Protein AF-B2JL42-F1 (afdb_monomer_lite)

pLDDT: mean 87.29, std 17.33, range [37.03, 97.88]

Foldseek 3Di:
DDDLVRVLVVCCVPPPDPPHDPVVNVVVSVVSVVVVVVVVVLVVVLVVDDPVVSVVVVVVVVVVVVCVVVVNPPPPPPPDD

Sequence (81 aa):
MKSIEQRWHDFSTFAIPHDAPPVQFHEMRKAFYAGFKSMLDVDCELAELTDEDAIVLLDSYYHEAHGFLNGGLIISIVRER

Secondary structure (DSSP, 8-state):
---HHHHHHHHHHHHS-TT--HHHHHHHHHHHHHHHHHHHHHHHHHTTS-HHHHHHHHHHHHHHHHHHTTT--SSSSSS--

Organism: Paraburkholderia phymatum (strain DSM 17167 / CIP 108236 / LMG 21445 / STM815) (NCBI:txid391038)

Radius of gyration: 16.4 Å; chains: 1; bounding box: 32×41×40 Å

Structure (mmCIF, N/CA/C/O backbone):
data_AF-B2JL42-F1
#
_entry.id   AF-B2JL42-F1
#
loop_
_atom_site.group_PDB
_atom_site.id
_atom_site.type_symbol
_atom_site.label_atom_id
_atom_site.label_alt_id
_atom_site.label_comp_id
_atom_site.label_asym_id
_atom_site.label_entity_id
_atom_site.label_seq_id
_atom_site.pdbx_PDB_ins_code
_atom_site.Cartn_x
_atom_site.Cartn_y
_atom_site.Cartn_z
_atom_site.occupancy
_atom_site.B_iso_or_equiv
_atom_site.auth_seq_id
_atom_site.auth_comp_id
_atom_site.auth_asym_id
_atom_site.auth_atom_id
_atom_site.pdbx_PDB_model_num
ATOM 1 N N . MET A 1 1 ? 8.122 15.306 2.845 1.00 80.00 1 MET A N 1
ATOM 2 C CA . MET A 1 1 ? 7.737 13.882 2.732 1.00 80.00 1 MET A CA 1
ATOM 3 C C . MET A 1 1 ? 6.938 13.511 3.974 1.00 80.00 1 MET A C 1
ATOM 5 O O . MET A 1 1 ? 7.388 13.858 5.058 1.00 80.00 1 MET A O 1
ATOM 9 N N . LYS A 1 2 ? 5.746 12.914 3.835 1.00 91.50 2 LYS A 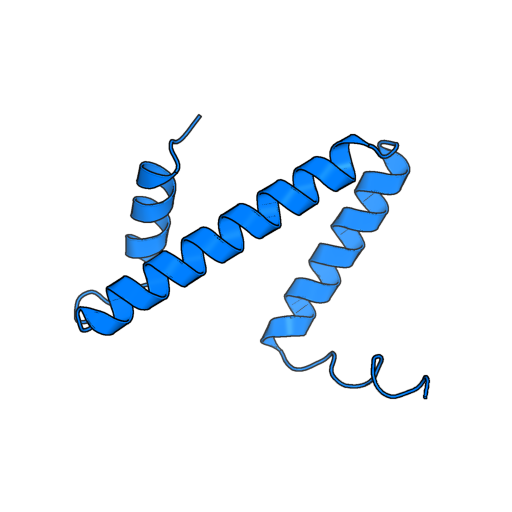N 1
ATOM 10 C CA . LYS A 1 2 ? 4.953 12.475 4.999 1.00 91.50 2 LYS A CA 1
ATOM 11 C C . LYS A 1 2 ? 5.568 11.208 5.599 1.00 91.50 2 LYS A C 1
ATOM 13 O O . LYS A 1 2 ? 6.007 10.345 4.840 1.00 91.50 2 LYS A O 1
ATOM 18 N N . SER A 1 3 ? 5.579 11.085 6.924 1.00 96.00 3 SER A N 1
ATOM 19 C CA . SER A 1 3 ? 5.926 9.823 7.589 1.00 96.00 3 SER A CA 1
ATOM 20 C C . SER A 1 3 ? 4.819 8.781 7.397 1.00 96.00 3 SER A C 1
ATOM 22 O O . SER A 1 3 ? 3.676 9.131 7.094 1.00 96.00 3 SER A O 1
ATOM 24 N N . ILE A 1 4 ? 5.131 7.499 7.613 1.00 94.94 4 ILE A N 1
ATOM 25 C CA . ILE A 1 4 ? 4.120 6.432 7.562 1.00 94.94 4 ILE A CA 1
ATOM 26 C C . ILE A 1 4 ? 2.979 6.676 8.561 1.00 94.94 4 ILE A C 1
ATOM 28 O O . ILE A 1 4 ? 1.823 6.445 8.229 1.00 94.94 4 ILE A O 1
ATOM 32 N N . GLU A 1 5 ? 3.280 7.238 9.735 1.00 96.75 5 GLU A N 1
ATOM 33 C CA . GLU A 1 5 ? 2.274 7.565 10.751 1.00 96.75 5 GLU A CA 1
ATOM 34 C C . GLU A 1 5 ? 1.338 8.691 10.289 1.00 96.75 5 GLU A C 1
ATOM 36 O O . GLU A 1 5 ? 0.131 8.614 10.490 1.00 96.75 5 GLU A O 1
ATOM 41 N N . GLN A 1 6 ? 1.865 9.714 9.606 1.00 97.62 6 GLN A N 1
ATOM 42 C CA . GLN A 1 6 ? 1.034 10.779 9.032 1.00 97.62 6 GLN A CA 1
ATOM 43 C C . GLN A 1 6 ? 0.117 10.242 7.928 1.00 97.62 6 GLN A C 1
ATOM 45 O O . GLN A 1 6 ? -1.043 10.631 7.846 1.00 97.62 6 GLN A O 1
ATOM 50 N N . ARG A 1 7 ? 0.614 9.315 7.103 1.00 96.88 7 ARG A N 1
ATOM 51 C CA . ARG A 1 7 ? -0.200 8.660 6.069 1.00 96.88 7 ARG A CA 1
ATOM 52 C C . ARG A 1 7 ? -1.264 7.746 6.664 1.00 96.88 7 ARG A C 1
ATOM 54 O O . ARG A 1 7 ? -2.389 7.732 6.175 1.00 96.88 7 ARG A O 1
ATOM 61 N N . TRP A 1 8 ? -0.920 7.022 7.727 1.00 96.81 8 TRP A N 1
ATOM 62 C CA . TRP A 1 8 ? -1.879 6.248 8.505 1.00 96.81 8 TRP A CA 1
ATOM 63 C C . TRP A 1 8 ? -2.972 7.152 9.078 1.00 96.81 8 TRP A C 1
ATOM 65 O O . TRP A 1 8 ? -4.148 6.825 8.964 1.00 96.81 8 TRP A O 1
ATOM 75 N N . HIS A 1 9 ? -2.608 8.308 9.636 1.00 96.94 9 HIS A N 1
ATOM 76 C CA . HIS A 1 9 ? -3.580 9.261 10.163 1.00 96.94 9 HIS A CA 1
ATOM 77 C C . HIS A 1 9 ? -4.570 9.728 9.082 1.00 96.94 9 HIS A C 1
ATOM 79 O O . HIS A 1 9 ? -5.782 9.637 9.291 1.00 96.94 9 HIS A O 1
ATOM 85 N N . ASP A 1 10 ? -4.068 10.121 7.907 1.00 96.62 10 ASP A N 1
ATOM 86 C CA . ASP A 1 10 ? -4.908 10.504 6.764 1.00 96.62 10 ASP A CA 1
ATOM 87 C C . ASP A 1 10 ? -5.859 9.363 6.350 1.00 96.62 10 ASP A C 1
ATOM 89 O O . ASP A 1 10 ? -7.065 9.570 6.212 1.00 96.62 10 ASP A O 1
ATOM 93 N N . PHE A 1 11 ? -5.329 8.142 6.196 1.00 96.19 11 PHE A N 1
ATOM 94 C CA . PHE A 1 11 ? -6.114 6.962 5.827 1.00 96.19 11 PHE A CA 1
ATOM 95 C C . PHE A 1 11 ? -7.180 6.637 6.872 1.00 96.19 11 PHE A C 1
ATOM 97 O O . PHE A 1 11 ? -8.342 6.444 6.527 1.00 96.19 11 PHE A O 1
ATOM 104 N N . SER A 1 12 ? -6.799 6.591 8.149 1.00 96.69 12 SER A N 1
ATOM 105 C CA . SER A 1 12 ? -7.695 6.213 9.243 1.00 96.69 12 SER A CA 1
ATOM 106 C C . SER A 1 12 ? -8.880 7.171 9.367 1.00 96.69 12 SER A C 1
ATOM 108 O O . SER A 1 12 ? -9.993 6.722 9.612 1.00 96.69 12 SER A O 1
ATOM 110 N N . THR A 1 13 ? -8.660 8.462 9.102 1.00 95.75 13 THR A N 1
ATOM 111 C CA . THR A 1 13 ? -9.707 9.494 9.117 1.00 95.75 13 THR A CA 1
ATOM 112 C C . THR A 1 13 ? -10.730 9.305 7.994 1.00 95.75 13 THR A C 1
ATOM 114 O O . THR A 1 13 ? -11.898 9.641 8.163 1.00 95.75 13 THR A O 1
ATOM 117 N N . PHE A 1 14 ? -10.305 8.781 6.842 1.00 94.38 14 PHE A N 1
ATOM 118 C CA . PHE A 1 14 ? -11.167 8.603 5.673 1.00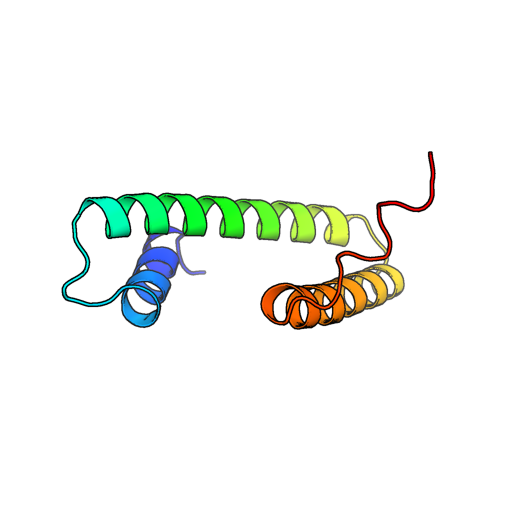 94.38 14 PHE A CA 1
ATOM 119 C C . PHE A 1 14 ? -11.831 7.220 5.618 1.00 94.38 14 PHE A C 1
ATOM 121 O O . PHE A 1 14 ? -12.999 7.104 5.255 1.00 94.38 14 PHE A O 1
ATOM 128 N N . ALA A 1 15 ? -11.083 6.167 5.946 1.00 93.94 15 ALA A N 1
ATOM 129 C CA . ALA A 1 15 ? -11.466 4.783 5.680 1.00 93.94 15 ALA A CA 1
ATOM 130 C C . ALA A 1 15 ? -12.108 4.068 6.879 1.00 93.94 15 ALA A C 1
ATOM 132 O O . ALA A 1 15 ? -12.743 3.030 6.691 1.00 93.94 15 ALA A O 1
ATOM 133 N N . ILE A 1 16 ? -11.926 4.572 8.105 1.00 95.19 16 ILE A N 1
ATOM 134 C CA . ILE A 1 16 ? -12.401 3.905 9.322 1.00 95.19 16 ILE A CA 1
ATOM 135 C C . ILE A 1 16 ? -13.544 4.724 9.934 1.00 95.19 16 ILE A C 1
ATOM 137 O O . ILE A 1 16 ? -13.341 5.893 10.260 1.00 95.19 16 ILE A O 1
ATOM 141 N N . PRO A 1 17 ? -14.740 4.136 10.122 1.00 94.44 17 PRO A N 1
ATOM 142 C CA . PRO A 1 17 ? -15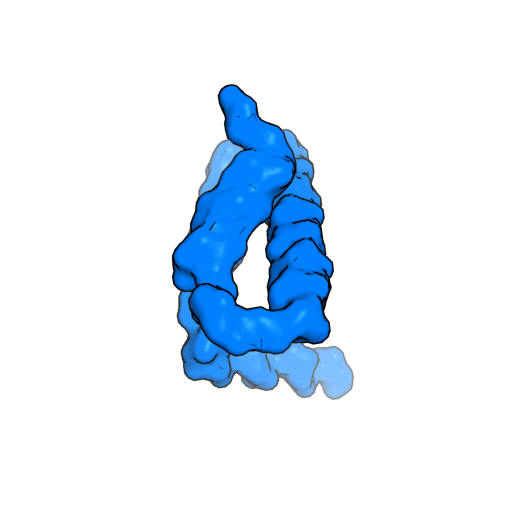.835 4.798 10.824 1.00 94.44 17 PRO A CA 1
ATOM 143 C C . PRO A 1 17 ? -15.433 5.240 12.236 1.00 94.44 17 PRO A C 1
ATOM 145 O O . PRO A 1 17 ? -14.696 4.540 12.929 1.00 94.44 17 PRO A O 1
ATOM 148 N N . HIS A 1 18 ? -15.952 6.383 12.690 1.00 90.94 18 HIS A N 1
ATOM 149 C CA . HIS A 1 18 ? -15.646 6.925 14.021 1.00 90.94 18 HIS A CA 1
ATOM 150 C C . HIS A 1 18 ? -16.069 5.981 15.164 1.00 90.94 18 HIS A C 1
ATOM 152 O O . HIS A 1 18 ? -15.482 5.998 16.243 1.00 90.94 18 HIS A O 1
ATOM 158 N N . ASP A 1 19 ? -17.095 5.163 14.941 1.00 94.50 19 ASP A N 1
ATOM 159 C CA . ASP A 1 19 ? -17.638 4.183 15.883 1.00 94.50 19 ASP A CA 1
ATOM 160 C C . ASP A 1 19 ? -17.083 2.762 15.677 1.00 94.50 19 ASP A C 1
ATOM 162 O O . ASP A 1 19 ? -17.571 1.811 16.293 1.00 94.50 19 ASP A O 1
ATOM 166 N 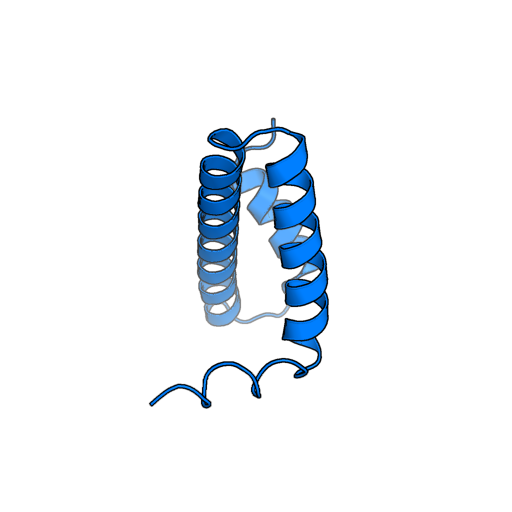N . ALA A 1 20 ? -16.053 2.600 14.839 1.00 95.44 20 ALA A N 1
ATOM 167 C CA . ALA A 1 20 ? -15.441 1.303 14.595 1.00 95.44 20 ALA A CA 1
ATOM 168 C C . ALA A 1 20 ? -14.896 0.690 15.904 1.00 95.44 20 ALA A C 1
ATOM 170 O O . ALA A 1 20 ? -14.180 1.357 16.660 1.00 95.44 20 ALA A O 1
ATOM 171 N N . PRO A 1 21 ? -15.171 -0.599 16.185 1.00 96.56 21 PRO A N 1
ATOM 172 C CA . PRO A 1 21 ? -14.631 -1.267 17.358 1.00 96.56 21 PRO A CA 1
ATOM 173 C C . PRO A 1 21 ? -13.094 -1.334 17.295 1.00 96.56 21 PRO A C 1
ATOM 175 O O . PRO A 1 21 ? -12.522 -1.409 16.203 1.00 96.56 21 PRO A O 1
ATOM 178 N N . PRO A 1 22 ? -12.395 -1.418 18.446 1.00 96.00 22 PRO A N 1
ATOM 179 C CA . PRO A 1 22 ? -10.929 -1.442 18.483 1.00 96.00 22 PRO A CA 1
ATOM 180 C C . PRO A 1 22 ? -10.290 -2.525 17.603 1.00 96.00 22 PRO A C 1
ATOM 182 O O . PRO A 1 22 ? -9.227 -2.312 17.023 1.00 96.00 22 PRO A O 1
ATOM 185 N N . VAL A 1 23 ? -10.953 -3.678 17.464 1.00 97.00 23 VAL A N 1
ATOM 186 C CA . VAL A 1 23 ? -10.498 -4.772 16.594 1.00 97.00 23 VAL A CA 1
ATOM 187 C C . VAL A 1 23 ? -10.490 -4.347 15.125 1.00 97.00 23 VAL A C 1
ATOM 189 O O . VAL A 1 23 ? -9.506 -4.589 14.435 1.00 97.00 23 VAL A O 1
ATOM 192 N N . GLN A 1 24 ? -11.536 -3.662 14.651 1.00 95.81 24 GLN A N 1
ATOM 193 C CA . GLN A 1 24 ? -11.581 -3.162 13.276 1.00 95.81 24 GLN A CA 1
ATOM 194 C C . GLN A 1 24 ? -10.464 -2.146 13.035 1.00 95.81 24 GLN A C 1
ATOM 196 O O . GLN A 1 24 ? -9.771 -2.239 12.028 1.00 95.81 24 GLN A O 1
ATOM 201 N N . PHE A 1 25 ? -10.225 -1.227 13.973 1.00 96.38 25 PHE A N 1
ATOM 202 C CA . PHE A 1 25 ? -9.126 -0.266 13.856 1.00 96.38 25 PHE A CA 1
ATOM 203 C C . PHE A 1 25 ? -7.757 -0.962 13.741 1.00 96.38 25 PHE A C 1
ATOM 205 O O . PHE A 1 25 ? -6.937 -0.590 12.899 1.00 96.38 25 PHE A O 1
ATOM 212 N N . HIS A 1 26 ? -7.518 -2.003 14.547 1.00 96.44 26 HIS A N 1
ATOM 213 C CA . HIS A 1 26 ? -6.279 -2.789 14.512 1.00 96.44 26 HIS A CA 1
ATOM 214 C C . HIS A 1 26 ? -6.086 -3.533 13.189 1.00 96.44 26 HIS A C 1
ATOM 216 O O . HIS A 1 26 ? -5.009 -3.459 12.593 1.00 96.44 26 HIS A O 1
ATOM 222 N N . GLU A 1 27 ? -7.122 -4.209 12.695 1.00 97.62 27 GLU A N 1
ATOM 223 C CA . GLU A 1 27 ? -7.048 -4.918 11.413 1.00 97.62 27 GLU A CA 1
ATOM 224 C C . GLU A 1 27 ? -6.873 -3.947 10.238 1.00 97.62 27 GLU A C 1
ATOM 226 O O . GLU A 1 27 ? -6.048 -4.190 9.357 1.00 97.62 27 GLU A O 1
ATOM 231 N N . MET A 1 28 ? -7.536 -2.789 10.269 1.00 97.75 28 MET A N 1
ATOM 232 C CA . MET A 1 28 ? -7.334 -1.735 9.273 1.00 97.75 28 MET A CA 1
ATOM 233 C C . MET A 1 28 ? -5.906 -1.177 9.301 1.00 97.75 28 MET A C 1
ATOM 235 O O . MET A 1 28 ? -5.349 -0.885 8.243 1.00 97.75 28 MET A O 1
ATOM 239 N N . ARG A 1 29 ? -5.269 -1.079 1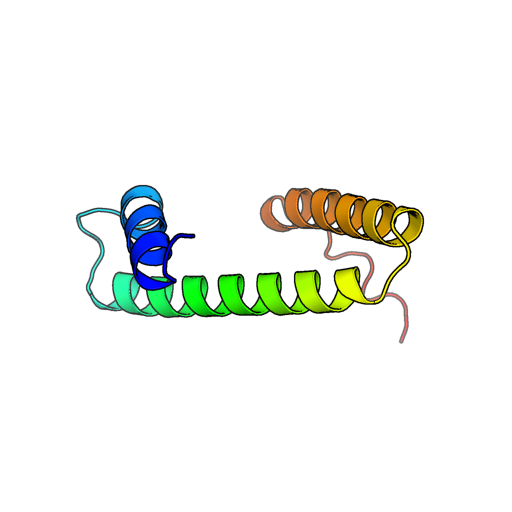0.477 1.00 97.19 29 ARG A N 1
ATOM 240 C CA . ARG A 1 29 ? -3.858 -0.666 10.587 1.00 97.19 29 ARG A CA 1
ATOM 241 C C . ARG A 1 29 ? -2.914 -1.675 9.943 1.00 97.19 29 ARG A C 1
ATOM 243 O O . ARG A 1 29 ? -1.981 -1.274 9.247 1.00 97.19 29 ARG A O 1
ATOM 250 N N . LYS A 1 30 ? -3.165 -2.974 10.130 1.00 97.75 30 LYS A N 1
ATOM 251 C CA . LYS A 1 30 ? -2.402 -4.034 9.451 1.00 97.75 30 LYS A CA 1
ATOM 252 C C . LYS A 1 30 ? -2.611 -3.995 7.941 1.00 97.75 30 LYS A C 1
ATOM 254 O O . LYS A 1 30 ? -1.631 -4.059 7.207 1.00 97.75 30 LYS A O 1
ATOM 259 N N . ALA A 1 31 ? -3.859 -3.863 7.492 1.00 96.56 31 ALA A N 1
ATOM 260 C CA . ALA A 1 31 ? -4.196 -3.783 6.075 1.00 96.56 31 ALA A CA 1
ATOM 261 C C . ALA A 1 31 ? -3.529 -2.570 5.408 1.00 96.56 31 ALA A C 1
ATOM 263 O O . ALA A 1 31 ? -2.924 -2.711 4.348 1.00 96.56 31 ALA A O 1
ATOM 264 N N . PHE A 1 32 ? -3.551 -1.407 6.066 1.00 97.38 32 PHE A N 1
ATOM 265 C CA . PHE A 1 32 ? -2.837 -0.215 5.610 1.00 97.38 32 PHE A CA 1
ATOM 266 C C . PHE A 1 32 ? -1.333 -0.468 5.474 1.00 97.38 32 PHE A C 1
ATOM 268 O O . PHE A 1 32 ? -0.750 -0.155 4.440 1.00 97.38 32 PHE A O 1
ATOM 275 N N . TYR A 1 33 ? -0.701 -1.054 6.496 1.00 96.75 33 TYR A N 1
ATOM 276 C CA . TYR A 1 33 ? 0.728 -1.356 6.445 1.00 96.75 33 TYR A CA 1
ATOM 277 C C . TYR A 1 33 ? 1.070 -2.349 5.326 1.00 96.75 33 TYR A C 1
ATOM 279 O O . TYR A 1 33 ? 2.043 -2.139 4.606 1.00 96.75 33 TYR A O 1
ATOM 287 N N . ALA A 1 34 ? 0.257 -3.394 5.148 1.00 96.38 34 ALA A N 1
ATOM 288 C CA . ALA A 1 34 ? 0.426 -4.360 4.067 1.00 96.38 34 ALA A CA 1
ATOM 289 C C . ALA A 1 34 ? 0.326 -3.684 2.690 1.00 96.38 34 ALA A C 1
ATOM 291 O O . ALA A 1 34 ? 1.224 -3.856 1.872 1.00 96.38 34 ALA A O 1
ATOM 292 N N . GLY A 1 35 ? -0.697 -2.850 2.470 1.00 93.94 35 GLY A N 1
ATOM 293 C CA . GLY A 1 35 ? -0.849 -2.087 1.229 1.00 93.94 35 GLY A CA 1
ATOM 294 C C . GLY A 1 35 ? 0.311 -1.119 0.983 1.00 93.94 35 GLY A C 1
ATOM 295 O O . GLY A 1 35 ? 0.833 -1.055 -0.125 1.00 93.94 35 GLY A O 1
ATOM 296 N N . PHE A 1 36 ? 0.776 -0.422 2.023 1.00 95.44 36 PHE A N 1
ATOM 297 C CA . PHE A 1 36 ? 1.932 0.471 1.920 1.00 95.44 36 PHE A CA 1
ATOM 298 C C . PHE A 1 36 ? 3.213 -0.289 1.550 1.00 95.44 36 PHE A C 1
ATOM 300 O O . PHE A 1 36 ? 3.962 0.162 0.689 1.00 95.44 36 PHE A O 1
ATOM 307 N N . LYS A 1 37 ? 3.453 -1.457 2.160 1.00 96.12 37 LYS A N 1
ATOM 308 C CA . LYS A 1 37 ? 4.587 -2.324 1.814 1.00 96.12 37 LYS A CA 1
ATOM 309 C C . LYS A 1 37 ? 4.497 -2.802 0.364 1.00 96.12 37 LYS A C 1
ATOM 311 O O . LYS A 1 37 ? 5.490 -2.717 -0.342 1.00 96.12 37 LYS A O 1
ATOM 316 N N . SER A 1 38 ? 3.323 -3.249 -0.083 1.00 94.75 38 SER A N 1
ATOM 317 C CA . SER A 1 38 ? 3.117 -3.671 -1.474 1.00 94.75 38 SER A CA 1
ATOM 318 C C . SER A 1 38 ? 3.364 -2.537 -2.469 1.00 94.75 38 SER A C 1
ATOM 320 O O . SER A 1 38 ? 3.980 -2.773 -3.499 1.00 94.75 38 SER A O 1
ATOM 322 N N . MET A 1 39 ? 2.956 -1.302 -2.155 1.00 93.00 39 MET A N 1
ATOM 323 C CA . MET A 1 39 ? 3.285 -0.145 -2.996 1.00 93.00 39 MET A CA 1
ATOM 324 C C . MET A 1 39 ? 4.794 0.111 -3.068 1.00 93.00 39 MET A C 1
ATOM 326 O O . MET A 1 39 ? 5.298 0.395 -4.144 1.00 93.00 39 MET A O 1
ATOM 330 N N . LEU A 1 40 ? 5.518 -0.020 -1.951 1.00 94.69 40 LEU A N 1
ATOM 331 C CA . LEU A 1 40 ? 6.977 0.121 -1.960 1.00 94.69 40 LEU A CA 1
ATOM 332 C C . LEU A 1 40 ? 7.664 -0.974 -2.781 1.00 94.69 40 LEU A C 1
ATOM 334 O O . LEU A 1 40 ? 8.645 -0.682 -3.454 1.00 94.69 40 LEU A O 1
ATOM 338 N N . ASP A 1 41 ? 7.164 -2.212 -2.736 1.00 95.06 41 ASP A N 1
ATOM 339 C CA . ASP A 1 41 ? 7.701 -3.284 -3.580 1.00 95.06 41 ASP A CA 1
ATOM 340 C C . ASP A 1 41 ? 7.514 -2.959 -5.067 1.00 95.06 41 ASP A C 1
ATOM 342 O O . ASP A 1 41 ? 8.450 -3.124 -5.844 1.00 95.06 41 ASP A O 1
ATOM 346 N N . VAL A 1 42 ? 6.329 -2.460 -5.443 1.00 94.44 42 VAL A N 1
ATOM 347 C CA . VAL A 1 42 ? 6.032 -2.021 -6.815 1.00 94.44 42 VAL A CA 1
ATOM 348 C C . VAL A 1 42 ? 6.943 -0.863 -7.220 1.00 94.44 42 VAL A C 1
ATOM 350 O O . VAL A 1 42 ? 7.545 -0.918 -8.285 1.00 94.44 42 VAL A O 1
ATOM 353 N N . ASP A 1 43 ? 7.115 0.153 -6.371 1.00 94.12 43 ASP A N 1
ATOM 354 C CA . ASP A 1 43 ? 8.030 1.269 -6.647 1.00 94.12 43 ASP A CA 1
ATOM 355 C C . ASP A 1 43 ? 9.477 0.782 -6.851 1.00 94.12 43 ASP A C 1
ATOM 357 O O . ASP A 1 43 ? 10.180 1.275 -7.733 1.00 94.12 43 ASP A O 1
ATOM 361 N N . CYS A 1 44 ? 9.927 -0.199 -6.060 1.00 95.75 44 CYS A N 1
ATOM 362 C CA . CYS A 1 44 ? 11.241 -0.818 -6.228 1.00 95.75 44 CYS A CA 1
ATOM 363 C C . CYS A 1 44 ? 11.357 -1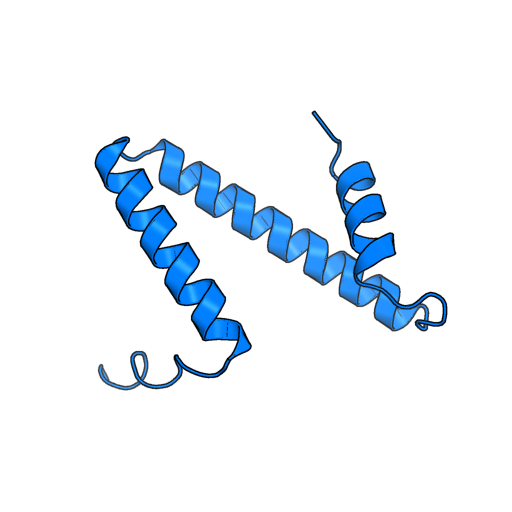.603 -7.541 1.00 95.75 44 CYS A C 1
ATOM 365 O O . CYS A 1 44 ? 12.396 -1.521 -8.185 1.00 95.75 44 CYS A O 1
ATOM 367 N N . GLU A 1 45 ? 10.323 -2.345 -7.941 1.00 94.25 45 GLU A N 1
ATOM 368 C CA . GLU A 1 45 ? 10.297 -3.061 -9.222 1.00 94.25 45 GLU A CA 1
ATOM 369 C C . GLU A 1 45 ? 10.366 -2.086 -10.403 1.00 94.25 45 GLU A C 1
ATOM 371 O O . GLU A 1 45 ? 11.177 -2.261 -11.309 1.00 94.25 45 GLU A O 1
ATOM 376 N N . LEU A 1 46 ? 9.569 -1.017 -10.359 1.00 95.31 46 LEU A N 1
ATOM 377 C CA . LEU A 1 46 ? 9.531 0.008 -11.402 1.00 95.31 46 LEU A CA 1
ATOM 378 C C . LEU A 1 46 ? 10.862 0.749 -11.545 1.00 95.31 46 LEU A C 1
ATOM 380 O O . LEU A 1 46 ? 11.232 1.119 -12.655 1.00 95.31 46 LEU A O 1
ATOM 384 N N . ALA A 1 47 ? 11.592 0.952 -10.445 1.00 96.00 47 ALA A N 1
ATOM 385 C CA . ALA A 1 47 ? 12.886 1.631 -10.460 1.00 96.00 47 ALA A CA 1
ATOM 386 C C . ALA A 1 47 ? 13.980 0.871 -11.238 1.00 96.00 47 ALA A C 1
ATOM 388 O O . ALA A 1 47 ? 14.979 1.480 -11.621 1.00 96.00 47 ALA A O 1
ATOM 389 N N . GLU A 1 48 ? 13.802 -0.431 -11.475 1.00 96.50 48 GLU A N 1
ATOM 390 C CA . GLU A 1 48 ? 14.735 -1.272 -12.241 1.00 96.50 48 GLU A CA 1
ATOM 391 C C . GLU A 1 48 ? 14.383 -1.342 -13.742 1.00 96.50 48 GLU A C 1
ATOM 393 O O . GLU A 1 48 ? 15.113 -1.955 -14.526 1.00 96.50 48 GLU A O 1
ATOM 398 N N . LEU A 1 49 ? 13.267 -0.733 -14.155 1.00 96.62 49 LEU A N 1
ATOM 399 C CA . LEU A 1 49 ? 12.782 -0.730 -15.534 1.00 96.62 49 LEU A CA 1
ATOM 400 C C . LEU A 1 49 ? 13.186 0.546 -16.282 1.00 96.62 49 LEU A C 1
ATOM 402 O O . LEU A 1 49 ? 13.599 1.546 -15.698 1.00 96.62 49 LEU A O 1
ATOM 406 N N . THR A 1 50 ? 13.053 0.509 -17.610 1.00 97.88 50 THR A N 1
ATOM 407 C CA . THR A 1 50 ? 13.068 1.735 -18.418 1.00 97.88 50 THR A CA 1
ATOM 408 C C . THR A 1 50 ? 11.806 2.555 -18.149 1.00 97.88 50 THR A C 1
ATOM 410 O O . THR A 1 50 ? 10.787 2.000 -17.734 1.00 97.88 50 THR A O 1
ATOM 413 N N . ASP A 1 51 ? 11.843 3.862 -18.417 1.00 96.56 51 ASP A N 1
ATOM 414 C CA . ASP A 1 51 ? 10.670 4.727 -18.248 1.00 96.56 51 ASP A CA 1
ATOM 415 C C . ASP A 1 51 ? 9.482 4.217 -19.084 1.00 96.56 51 ASP A C 1
ATOM 417 O O . ASP A 1 51 ? 8.351 4.173 -18.596 1.00 96.56 51 ASP A O 1
ATOM 421 N N . GLU A 1 52 ? 9.728 3.782 -20.325 1.00 97.31 52 GLU A N 1
ATOM 422 C CA . GLU A 1 52 ? 8.693 3.226 -21.197 1.00 97.31 52 GLU A CA 1
ATOM 423 C C . GLU A 1 52 ? 8.068 1.945 -20.623 1.00 97.31 52 GLU A C 1
ATOM 425 O O . GLU A 1 52 ? 6.839 1.828 -20.588 1.00 97.31 52 GLU A O 1
ATOM 430 N N . ASP A 1 53 ? 8.886 1.009 -20.136 1.00 97.06 53 ASP A N 1
ATOM 431 C CA . ASP A 1 53 ? 8.399 -0.253 -19.564 1.00 97.06 53 ASP A CA 1
ATOM 432 C C . ASP A 1 53 ? 7.672 -0.028 -18.229 1.00 97.06 53 ASP A C 1
ATOM 434 O O . ASP A 1 53 ? 6.626 -0.634 -17.973 1.00 97.06 53 ASP A O 1
ATOM 438 N N . ALA A 1 54 ? 8.175 0.887 -17.396 1.00 96.81 54 ALA A N 1
ATOM 439 C CA . ALA A 1 54 ? 7.553 1.260 -16.130 1.00 96.81 54 ALA A CA 1
ATOM 440 C C . ALA A 1 54 ? 6.163 1.878 -16.341 1.00 96.81 54 ALA A C 1
ATOM 442 O O . ALA A 1 54 ? 5.230 1.563 -15.598 1.00 96.81 54 ALA A O 1
ATOM 443 N N . ILE A 1 55 ? 5.993 2.716 -17.371 1.00 96.12 55 ILE A N 1
ATOM 444 C CA . ILE A 1 55 ? 4.689 3.296 -17.730 1.00 96.12 55 ILE A CA 1
ATOM 445 C C . ILE A 1 55 ? 3.696 2.199 -18.123 1.00 96.12 55 ILE A C 1
ATOM 447 O O . ILE A 1 55 ? 2.556 2.217 -17.656 1.00 96.12 55 ILE A O 1
ATOM 451 N N . VAL A 1 56 ? 4.117 1.238 -18.951 1.00 96.56 56 VAL A N 1
ATOM 452 C CA . VAL A 1 56 ? 3.258 0.120 -19.374 1.00 96.56 56 VAL A CA 1
ATOM 453 C C . VAL A 1 56 ? 2.843 -0.733 -18.173 1.00 96.56 56 VAL A C 1
ATOM 455 O O . VAL A 1 56 ? 1.667 -1.084 -18.042 1.00 96.56 56 VAL A O 1
ATOM 458 N N . LEU A 1 57 ? 3.778 -1.035 -17.269 1.00 94.31 57 LEU A N 1
ATOM 459 C CA . LEU A 1 57 ? 3.486 -1.825 -16.075 1.00 94.31 57 LEU A CA 1
ATOM 460 C C . LEU A 1 57 ? 2.542 -1.081 -15.115 1.00 94.31 57 LEU A C 1
ATOM 462 O O . LEU A 1 57 ? 1.556 -1.661 -14.659 1.00 94.31 57 LEU A O 1
ATOM 466 N N . LEU A 1 58 ? 2.777 0.211 -14.868 1.00 94.31 58 LEU A N 1
ATOM 467 C CA . LEU A 1 58 ? 1.900 1.055 -14.048 1.00 94.31 58 LEU A CA 1
ATOM 468 C C . LEU A 1 58 ? 0.474 1.130 -14.601 1.00 94.31 58 LEU A C 1
ATOM 470 O O . LEU A 1 58 ? -0.486 1.019 -13.833 1.00 94.31 58 LEU A O 1
ATOM 474 N N . ASP A 1 59 ? 0.324 1.294 -15.916 1.00 94.12 59 ASP A N 1
ATOM 475 C CA . ASP A 1 59 ? -0.988 1.294 -16.567 1.00 94.12 59 ASP A CA 1
ATOM 476 C C . ASP A 1 59 ? -1.692 -0.060 -16.395 1.00 94.12 59 ASP A C 1
ATOM 478 O O . ASP A 1 59 ? -2.888 -0.111 -16.091 1.00 94.12 59 ASP A O 1
ATOM 482 N N . SER A 1 60 ? -0.950 -1.169 -16.482 1.00 93.50 60 SER A N 1
ATOM 483 C CA . SER A 1 60 ? -1.508 -2.504 -16.238 1.00 93.50 60 SER A CA 1
ATOM 484 C C . SER A 1 60 ? -2.017 -2.669 -14.798 1.00 93.50 60 SER A C 1
ATOM 486 O O . SER A 1 60 ? -3.154 -3.109 -14.599 1.00 93.50 60 SER A O 1
ATOM 488 N N . TYR A 1 61 ? -1.247 -2.215 -13.799 1.00 92.31 61 TYR A N 1
ATOM 489 C CA . TYR A 1 61 ? -1.653 -2.253 -12.393 1.00 92.31 61 TYR A CA 1
ATOM 490 C C . TYR A 1 61 ? -2.869 -1.361 -12.129 1.00 92.31 61 TYR A C 1
ATOM 492 O O . TYR A 1 61 ? -3.754 -1.744 -11.363 1.00 92.31 61 TYR A O 1
ATOM 500 N N . TYR A 1 62 ? -2.958 -0.197 -12.780 1.00 90.12 62 TYR A N 1
ATOM 501 C CA . TYR A 1 62 ? -4.120 0.688 -12.675 1.00 90.12 62 TYR A CA 1
ATOM 502 C C . TYR A 1 62 ? -5.406 -0.001 -13.157 1.00 90.12 62 TYR A C 1
ATOM 504 O O . TYR A 1 62 ? -6.418 -0.002 -12.445 1.00 90.12 62 TYR A O 1
ATOM 512 N N . HIS A 1 63 ? -5.361 -0.632 -14.332 1.00 90.38 63 HIS A N 1
ATOM 513 C CA . HIS A 1 63 ? -6.504 -1.358 -14.883 1.00 90.38 63 HIS A CA 1
ATOM 514 C C . HIS A 1 63 ? -6.881 -2.575 -14.028 1.00 90.38 63 HIS A C 1
ATOM 516 O O . HIS A 1 63 ? -8.068 -2.794 -13.760 1.00 90.38 63 HIS A O 1
ATOM 522 N N . GLU A 1 64 ? -5.894 -3.342 -13.554 1.00 90.38 64 GLU A N 1
ATOM 523 C CA . GLU A 1 64 ? -6.133 -4.494 -12.682 1.00 90.38 64 GLU A CA 1
ATOM 524 C C . GLU A 1 64 ? -6.765 -4.070 -11.350 1.00 90.38 64 GLU A C 1
ATOM 526 O O . GLU A 1 64 ? -7.797 -4.620 -10.958 1.00 90.38 64 GLU A O 1
ATOM 531 N N . ALA A 1 65 ? -6.218 -3.047 -10.687 1.00 87.12 65 ALA A N 1
ATOM 532 C CA . ALA A 1 65 ? -6.736 -2.539 -9.418 1.00 87.12 65 ALA A CA 1
ATOM 533 C C . ALA A 1 65 ? -8.184 -2.036 -9.548 1.00 87.12 65 ALA A C 1
ATOM 535 O O . ALA A 1 65 ? -9.017 -2.294 -8.674 1.00 87.12 65 ALA A O 1
ATOM 536 N N . HIS A 1 66 ? -8.514 -1.373 -10.663 1.00 84.19 66 HIS A N 1
ATOM 537 C CA . HIS A 1 66 ? -9.883 -0.941 -10.952 1.00 84.19 66 HIS A CA 1
ATOM 538 C C . HIS A 1 66 ? -10.837 -2.132 -11.184 1.00 84.19 66 HIS A C 1
ATOM 540 O O . HIS A 1 66 ? -12.021 -2.075 -10.836 1.00 84.19 66 HIS A O 1
ATOM 546 N N . GLY A 1 67 ? -10.336 -3.234 -11.748 1.00 83.56 67 GLY A N 1
ATOM 547 C CA . GLY A 1 67 ? -11.086 -4.481 -11.922 1.00 83.56 67 GLY A CA 1
ATOM 548 C C . GLY A 1 67 ? -11.241 -5.304 -10.637 1.00 83.56 67 GLY A C 1
ATOM 549 O O . GLY A 1 67 ? -12.265 -5.973 -10.459 1.00 83.56 67 GLY A O 1
ATOM 550 N N . PHE A 1 68 ? -10.265 -5.227 -9.729 1.00 82.94 68 PHE A N 1
ATOM 551 C CA . PHE A 1 68 ? -10.177 -6.053 -8.522 1.00 82.94 68 PHE A CA 1
ATOM 552 C C . PHE A 1 68 ? -11.361 -5.842 -7.569 1.00 82.94 68 PHE A C 1
ATOM 554 O O . PHE A 1 68 ? -11.976 -6.805 -7.113 1.00 82.94 68 PHE A O 1
ATOM 561 N N . LEU A 1 69 ? -11.749 -4.586 -7.325 1.00 69.44 69 LEU A N 1
ATOM 562 C CA . LEU A 1 69 ? -12.883 -4.257 -6.447 1.00 69.44 69 LEU A CA 1
ATOM 563 C C . LEU A 1 69 ? -14.249 -4.596 -7.060 1.00 69.44 69 LEU A C 1
ATOM 565 O O . LEU A 1 69 ? -15.222 -4.789 -6.336 1.00 69.44 69 LEU A O 1
ATOM 569 N N . ASN A 1 70 ? -14.317 -4.698 -8.388 1.00 67.94 70 ASN A N 1
ATOM 570 C CA . ASN A 1 70 ? -15.552 -4.930 -9.134 1.00 67.94 70 ASN A CA 1
ATOM 571 C C . ASN A 1 70 ? -15.767 -6.414 -9.505 1.00 67.94 70 ASN A C 1
ATOM 573 O O . ASN A 1 70 ? -16.706 -6.733 -10.231 1.00 67.94 70 ASN A O 1
ATOM 577 N N . GLY A 1 71 ? -14.920 -7.331 -9.012 1.00 57.12 71 GLY A N 1
ATOM 578 C CA . GLY A 1 71 ? -15.077 -8.784 -9.187 1.00 57.12 71 GLY A CA 1
ATOM 579 C C . GLY A 1 71 ? -14.749 -9.323 -10.589 1.00 57.12 71 GLY A C 1
ATOM 580 O O . GLY A 1 71 ? -15.119 -10.450 -10.910 1.00 57.12 71 GLY A O 1
ATOM 581 N N . GLY A 1 72 ? -14.065 -8.546 -11.435 1.00 49.78 72 GLY A N 1
ATOM 582 C CA . GLY A 1 72 ? -13.886 -8.855 -12.861 1.00 49.78 72 GLY A CA 1
ATOM 583 C C . GLY A 1 72 ? -12.746 -9.813 -13.231 1.00 49.78 72 GLY A C 1
ATOM 584 O O . GLY A 1 72 ? -12.637 -10.174 -14.400 1.00 49.78 72 GLY A O 1
ATOM 585 N N . LEU A 1 73 ? -11.897 -10.244 -12.290 1.00 47.66 73 LEU A N 1
ATOM 586 C CA . LEU A 1 73 ? -10.654 -10.963 -12.613 1.00 47.66 73 LEU A CA 1
ATOM 587 C C . LEU A 1 73 ? -10.479 -12.292 -11.846 1.00 47.66 73 LEU A C 1
ATOM 589 O O . LEU A 1 73 ? -9.443 -12.550 -11.251 1.00 47.66 73 LEU A O 1
ATOM 593 N N . ILE A 1 74 ? -11.487 -13.174 -11.869 1.00 47.66 74 ILE A N 1
ATOM 594 C CA . ILE A 1 74 ? -11.338 -14.580 -11.410 1.00 47.66 74 ILE A CA 1
ATOM 595 C C . ILE A 1 74 ? -11.130 -15.563 -12.588 1.00 47.66 74 ILE A C 1
ATOM 597 O O . ILE A 1 74 ? -10.904 -16.751 -12.381 1.00 47.66 74 ILE A O 1
ATOM 601 N N . ILE A 1 75 ? -11.141 -15.110 -13.850 1.00 46.94 75 ILE A N 1
ATOM 602 C CA . ILE A 1 75 ? -11.165 -16.043 -14.999 1.00 46.94 75 ILE A CA 1
ATOM 603 C C . ILE A 1 75 ? -9.774 -16.384 -15.573 1.00 46.94 75 ILE A C 1
ATOM 605 O O . ILE A 1 75 ? -9.636 -17.422 -16.218 1.00 46.94 75 ILE A O 1
ATOM 609 N N . SER A 1 76 ? -8.713 -15.618 -15.299 1.00 42.56 76 SER A N 1
ATOM 610 C CA . SER A 1 76 ? -7.432 -15.837 -16.003 1.00 42.56 76 SER A CA 1
ATOM 611 C C . SER A 1 76 ? -6.416 -16.740 -15.287 1.00 42.56 76 SER A C 1
ATOM 613 O O . SER A 1 76 ? -5.502 -17.224 -15.941 1.00 42.56 76 SER A O 1
ATOM 615 N N . ILE A 1 77 ? -6.575 -17.042 -13.991 1.00 47.03 77 ILE A N 1
ATOM 616 C CA . ILE A 1 77 ? -5.559 -17.809 -13.225 1.00 47.03 77 ILE A CA 1
ATOM 617 C C . ILE A 1 77 ? -5.863 -19.325 -13.158 1.00 47.03 77 ILE A C 1
ATOM 619 O O . ILE A 1 77 ? -5.026 -20.117 -12.740 1.00 47.03 77 ILE A O 1
ATOM 623 N N . VAL A 1 78 ? -7.028 -19.786 -13.634 1.00 45.34 78 VAL A N 1
ATOM 624 C CA . VAL A 1 78 ? -7.416 -21.218 -13.556 1.00 45.34 78 VAL A CA 1
ATOM 625 C C . VAL A 1 78 ? -7.199 -21.983 -14.875 1.00 45.34 78 VAL A C 1
ATOM 627 O O . VAL A 1 78 ? -7.548 -23.155 -14.966 1.00 45.34 78 VAL A O 1
ATOM 630 N N . ARG A 1 79 ? -6.605 -21.374 -15.915 1.00 37.03 79 ARG A N 1
ATOM 631 C CA . ARG A 1 79 ? -6.472 -22.021 -17.239 1.00 37.03 79 ARG A CA 1
ATOM 632 C C . ARG A 1 79 ? -5.113 -22.626 -17.594 1.00 37.03 79 ARG A C 1
ATOM 634 O O . ARG A 1 79 ? -4.982 -23.127 -18.704 1.00 37.03 79 ARG A O 1
ATOM 641 N N . GLU A 1 80 ? -4.165 -22.676 -16.663 1.00 40.94 80 GLU A N 1
ATOM 642 C CA . GLU A 1 80 ? -2.919 -23.435 -16.840 1.00 40.94 80 GLU A CA 1
ATOM 643 C C . GLU A 1 80 ? -2.658 -24.354 -15.638 1.00 40.94 80 GLU A C 1
ATOM 645 O O . GLU A 1 80 ? -1.844 -24.081 -14.755 1.00 40.94 80 GLU A O 1
ATOM 650 N N . ARG A 1 81 ? -3.399 -25.463 -15.605 1.00 42.38 81 ARG A N 1
ATOM 651 C CA . ARG A 1 81 ? -2.954 -26.738 -15.037 1.00 42.38 81 ARG A CA 1
ATOM 652 C C . ARG A 1 81 ? -3.355 -27.864 -15.972 1.00 42.38 81 ARG A C 1
ATOM 654 O O . ARG A 1 81 ? -4.497 -27.805 -16.481 1.00 42.38 81 ARG A O 1
#